Protein AF-A0A7V3ACK5-F1 (afdb_monomer)

Structure (mmCIF, N/CA/C/O backbone):
data_AF-A0A7V3ACK5-F1
#
_entry.id   AF-A0A7V3ACK5-F1
#
loop_
_atom_site.group_PDB
_atom_site.id
_atom_site.type_symbol
_atom_site.label_atom_id
_atom_site.label_alt_id
_atom_site.label_comp_id
_atom_site.label_asym_id
_atom_site.label_entity_id
_atom_site.label_seq_id
_atom_site.pdbx_PDB_ins_code
_atom_site.Cartn_x
_atom_site.Cartn_y
_atom_site.Cartn_z
_atom_site.occupancy
_atom_site.B_iso_or_equiv
_atom_site.auth_seq_id
_atom_site.auth_comp_id
_atom_site.auth_asym_id
_atom_site.auth_atom_id
_atom_site.pdbx_PDB_model_num
ATOM 1 N N . MET A 1 1 ? -17.776 -22.815 1.968 1.00 42.88 1 MET A N 1
ATOM 2 C CA . MET A 1 1 ? -17.543 -22.021 0.740 1.00 42.88 1 MET A CA 1
ATOM 3 C C . MET A 1 1 ? -18.067 -22.831 -0.432 1.00 42.88 1 MET A C 1
ATOM 5 O O . MET A 1 1 ? -17.720 -24.001 -0.521 1.00 42.88 1 MET A O 1
ATOM 9 N N . THR A 1 2 ? -18.974 -22.275 -1.234 1.00 38.66 2 THR A N 1
ATOM 10 C CA . THR A 1 2 ? -19.665 -22.982 -2.327 1.00 38.66 2 THR A CA 1
ATOM 11 C C . THR A 1 2 ? -18.822 -23.002 -3.607 1.00 38.66 2 THR A C 1
ATOM 13 O O . THR A 1 2 ? -17.943 -22.161 -3.797 1.00 38.66 2 THR A O 1
ATOM 16 N N . ALA A 1 3 ? -19.097 -23.958 -4.499 1.00 40.03 3 ALA A N 1
ATOM 17 C CA . ALA A 1 3 ? -18.400 -24.131 -5.779 1.00 40.03 3 ALA A CA 1
ATOM 18 C C . ALA A 1 3 ? -18.451 -22.885 -6.696 1.00 40.03 3 ALA A C 1
ATOM 20 O O . ALA A 1 3 ? -17.560 -22.687 -7.519 1.00 40.03 3 ALA A O 1
ATOM 21 N N . GLU A 1 4 ? -19.441 -22.006 -6.515 1.00 38.09 4 GLU A N 1
ATOM 22 C CA . GLU A 1 4 ? -19.594 -20.757 -7.275 1.00 38.09 4 GLU A CA 1
ATOM 23 C C . GLU A 1 4 ? -18.536 -19.695 -6.929 1.00 38.09 4 GLU A C 1
ATOM 25 O O . GLU A 1 4 ? -18.083 -18.974 -7.819 1.00 38.09 4 GLU A O 1
ATOM 30 N N . ALA A 1 5 ? -18.059 -19.644 -5.678 1.00 43.84 5 ALA A N 1
ATOM 31 C CA . ALA A 1 5 ? -16.980 -18.734 -5.280 1.00 43.84 5 ALA A CA 1
ATOM 32 C C . ALA A 1 5 ? -15.644 -19.087 -5.970 1.00 43.84 5 ALA A C 1
ATOM 34 O O . ALA A 1 5 ? -14.883 -18.200 -6.361 1.00 43.84 5 ALA A O 1
ATOM 35 N N . ASN A 1 6 ? -15.392 -20.381 -6.204 1.00 40.16 6 ASN A N 1
ATOM 36 C CA . ASN A 1 6 ? -14.197 -20.860 -6.907 1.00 40.16 6 ASN A CA 1
ATOM 37 C C . ASN A 1 6 ? -14.233 -20.551 -8.414 1.00 40.16 6 ASN A C 1
ATOM 39 O O . A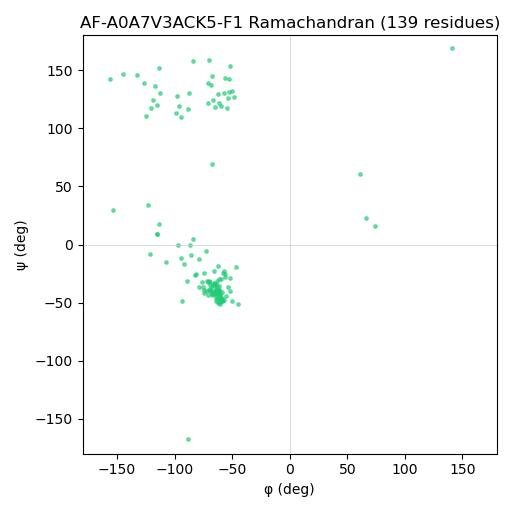SN A 1 6 ? -13.192 -20.290 -9.018 1.00 40.16 6 ASN A O 1
ATOM 43 N N . ALA A 1 7 ? -15.421 -20.530 -9.025 1.00 44.69 7 ALA A N 1
ATOM 44 C CA . ALA A 1 7 ? -15.579 -20.200 -10.440 1.00 44.69 7 ALA A CA 1
ATOM 45 C C . ALA A 1 7 ? -15.313 -18.710 -10.739 1.00 44.69 7 ALA A C 1
ATOM 47 O O . ALA A 1 7 ? -14.816 -18.379 -11.817 1.00 44.69 7 ALA A O 1
ATOM 48 N N . GLY A 1 8 ? -15.606 -17.812 -9.788 1.00 49.00 8 GLY A N 1
ATOM 49 C CA . GLY A 1 8 ? -15.273 -16.385 -9.889 1.00 49.00 8 GLY A CA 1
ATOM 50 C C . GLY A 1 8 ? -13.763 -16.122 -9.843 1.00 49.00 8 GLY A C 1
ATOM 51 O O . GLY A 1 8 ? -13.236 -15.385 -10.676 1.00 49.00 8 GLY A O 1
ATOM 52 N N . LEU A 1 9 ? -13.055 -16.804 -8.937 1.00 45.91 9 LEU A N 1
ATOM 53 C CA . LEU A 1 9 ? -11.592 -16.757 -8.810 1.00 45.91 9 LEU A CA 1
ATOM 54 C C . LEU A 1 9 ? -10.880 -17.213 -10.091 1.00 45.91 9 LEU A C 1
ATOM 56 O O . LEU A 1 9 ? -9.999 -16.513 -10.591 1.00 45.91 9 LEU A O 1
ATOM 60 N N . ALA A 1 10 ? -11.309 -18.336 -10.675 1.00 42.53 10 ALA A N 1
ATOM 61 C CA . ALA A 1 10 ? -10.712 -18.879 -11.897 1.00 42.53 10 ALA A CA 1
ATOM 62 C C . ALA A 1 10 ? -10.824 -17.930 -13.108 1.00 42.53 10 ALA A C 1
ATOM 64 O O . ALA A 1 10 ? -9.948 -17.928 -13.970 1.00 42.53 10 ALA A O 1
ATOM 65 N N . LYS A 1 11 ? -11.871 -17.093 -13.166 1.00 44.78 11 LYS A N 1
ATOM 66 C CA . LYS A 1 11 ? -12.061 -16.089 -14.229 1.00 44.78 11 LYS A CA 1
ATOM 67 C C . LYS A 1 11 ? -11.262 -14.803 -14.001 1.00 44.78 11 LYS A C 1
ATOM 69 O O . LYS A 1 11 ? -10.940 -14.125 -14.971 1.00 44.78 11 LYS A O 1
ATOM 74 N N . MET A 1 12 ? -10.935 -14.468 -12.751 1.00 51.69 12 MET A N 1
ATOM 75 C CA . MET A 1 12 ? -10.101 -13.304 -12.419 1.00 51.69 12 MET A CA 1
ATOM 76 C C . MET A 1 12 ? -8.602 -13.588 -12.545 1.00 51.69 12 MET A C 1
ATOM 78 O O . MET A 1 12 ? -7.844 -12.661 -12.813 1.00 51.69 12 MET A O 1
ATOM 82 N N . LEU A 1 13 ? -8.181 -14.848 -12.399 1.00 50.22 13 LEU A N 1
ATOM 83 C CA . LEU A 1 13 ? -6.778 -15.275 -12.461 1.00 50.22 13 LEU A CA 1
ATOM 84 C C . LEU A 1 13 ? -6.019 -14.753 -13.700 1.00 50.22 13 LEU A C 1
ATOM 86 O O . LEU A 1 13 ? -4.955 -14.176 -13.518 1.00 50.22 13 LEU A O 1
ATOM 90 N N . PRO A 1 14 ? -6.532 -14.857 -14.942 1.00 47.78 14 PRO A N 1
ATOM 91 C CA . PRO A 1 14 ? -5.814 -14.354 -16.118 1.00 47.78 14 PRO A CA 1
ATOM 92 C C . PRO A 1 14 ? -5.642 -12.828 -16.135 1.00 47.78 14 PRO A C 1
ATOM 94 O O . PRO A 1 14 ? -4.604 -12.341 -16.570 1.00 47.78 14 PRO A O 1
ATOM 97 N N . ALA A 1 15 ? -6.635 -12.079 -15.643 1.00 49.47 15 ALA A N 1
ATOM 98 C CA . ALA A 1 15 ? -6.578 -10.618 -15.569 1.00 49.47 15 ALA A CA 1
ATOM 99 C C . ALA A 1 15 ? -5.642 -10.145 -14.447 1.00 49.47 15 ALA A C 1
ATOM 101 O O . ALA A 1 15 ? -4.831 -9.259 -14.671 1.00 49.47 15 ALA A O 1
ATOM 102 N N . LEU A 1 16 ? -5.687 -10.798 -13.281 1.00 52.56 16 LEU A N 1
ATOM 103 C CA . LEU A 1 16 ? -4.745 -10.563 -12.183 1.00 52.56 16 LEU A CA 1
ATOM 104 C C . LEU A 1 16 ? -3.306 -10.864 -12.601 1.00 52.56 16 LEU A C 1
ATOM 106 O O . LEU A 1 16 ? -2.426 -10.071 -12.315 1.00 52.56 16 LEU A O 1
ATOM 110 N N . MET A 1 17 ? -3.070 -11.959 -13.325 1.00 54.47 17 MET A N 1
ATOM 111 C CA . MET A 1 17 ? -1.729 -12.321 -13.799 1.00 54.47 17 MET A CA 1
ATOM 112 C C . MET A 1 17 ? -1.219 -11.361 -14.884 1.00 54.47 17 MET A C 1
ATOM 114 O O . MET A 1 17 ? -0.017 -11.126 -14.974 1.00 54.47 17 MET A O 1
ATOM 118 N N . ALA A 1 18 ? -2.110 -10.805 -15.712 1.00 53.56 18 ALA A N 1
ATOM 119 C CA . ALA A 1 18 ? -1.757 -9.769 -16.680 1.00 53.56 18 ALA A CA 1
ATOM 120 C C . ALA A 1 18 ? -1.446 -8.434 -15.985 1.00 53.56 18 ALA A C 1
ATOM 122 O O . ALA A 1 18 ? -0.434 -7.819 -16.309 1.00 53.56 18 ALA A O 1
ATOM 123 N N . ASP A 1 19 ? -2.257 -8.037 -15.001 1.00 54.97 19 ASP A N 1
ATOM 124 C CA . ASP A 1 19 ? -2.039 -6.839 -14.185 1.00 54.97 19 ASP A CA 1
ATOM 125 C C . ASP A 1 19 ? -0.763 -6.966 -13.333 1.00 54.97 19 ASP A C 1
ATOM 127 O O . ASP A 1 19 ? -0.002 -6.012 -13.245 1.00 54.97 19 ASP A O 1
ATOM 131 N N . GLU A 1 20 ? -0.471 -8.140 -12.762 1.00 60.06 20 GLU A N 1
ATOM 132 C CA . GLU A 1 20 ? 0.770 -8.426 -12.023 1.00 60.06 20 GLU A CA 1
ATOM 133 C C . GLU A 1 20 ? 2.004 -8.363 -12.925 1.00 60.06 20 GLU A C 1
ATOM 135 O O . GLU A 1 20 ? 3.038 -7.834 -12.520 1.00 60.06 20 GLU A O 1
ATOM 140 N N . TRP A 1 21 ? 1.910 -8.874 -14.156 1.00 56.09 21 TRP A N 1
ATOM 141 C CA . TRP A 1 21 ? 3.031 -8.837 -15.091 1.00 56.09 21 TRP A CA 1
ATOM 142 C C . TRP A 1 21 ? 3.258 -7.442 -15.669 1.00 56.09 21 TRP A C 1
ATOM 144 O O . TRP A 1 21 ? 4.401 -7.001 -15.761 1.00 56.09 21 TRP A O 1
ATOM 154 N N . LEU A 1 22 ? 2.186 -6.702 -15.973 1.00 54.12 22 LEU A N 1
ATOM 155 C CA . LEU A 1 22 ? 2.284 -5.277 -16.288 1.00 54.12 22 LEU A CA 1
ATOM 156 C C . LEU A 1 22 ? 2.837 -4.480 -15.106 1.00 54.12 22 LEU A C 1
ATOM 158 O O . LEU A 1 22 ? 3.669 -3.607 -15.324 1.00 54.12 22 LEU A O 1
ATOM 162 N N . HIS A 1 23 ? 2.439 -4.795 -13.872 1.00 60.19 23 HIS A N 1
ATOM 163 C CA . HIS A 1 23 ? 2.984 -4.168 -12.668 1.00 60.19 23 HIS A CA 1
ATOM 164 C C . HIS A 1 23 ? 4.471 -4.428 -12.503 1.00 60.19 23 HIS A C 1
ATOM 166 O O . HIS A 1 23 ? 5.197 -3.492 -12.189 1.00 60.19 23 HIS A O 1
ATOM 172 N N . TYR A 1 24 ? 4.936 -5.649 -12.760 1.00 60.94 24 TYR A N 1
ATOM 173 C CA . TYR A 1 24 ? 6.358 -5.988 -12.703 1.00 60.94 24 TYR A CA 1
ATOM 174 C C . TYR A 1 24 ? 7.178 -5.278 -13.781 1.00 60.94 24 TYR A C 1
ATOM 176 O O . TYR A 1 24 ? 8.246 -4.746 -13.496 1.00 60.94 24 TYR A O 1
ATOM 184 N N . VAL A 1 25 ? 6.669 -5.219 -15.013 1.00 55.22 25 VAL A N 1
ATOM 185 C CA . VAL A 1 25 ? 7.353 -4.543 -16.128 1.00 55.22 25 VAL A CA 1
ATOM 186 C C . VAL A 1 25 ? 7.266 -3.011 -16.002 1.00 55.22 25 VAL A C 1
ATOM 188 O O . VAL A 1 25 ? 8.124 -2.299 -16.519 1.00 55.22 25 VAL A O 1
ATOM 191 N N . SER A 1 26 ? 6.250 -2.494 -15.303 1.00 51.16 26 SER A N 1
ATOM 192 C CA . SER A 1 26 ? 6.038 -1.061 -15.060 1.00 51.16 26 SER A CA 1
ATOM 193 C C . SER A 1 26 ? 6.672 -0.549 -13.762 1.00 51.16 26 SER A C 1
ATOM 195 O O . SER A 1 26 ? 6.799 0.669 -13.606 1.00 51.16 26 SER A O 1
ATOM 197 N N . ALA A 1 27 ? 7.039 -1.423 -12.820 1.00 54.91 27 ALA A N 1
ATOM 198 C CA . ALA A 1 27 ? 7.779 -1.038 -11.626 1.00 54.91 27 ALA A CA 1
ATOM 199 C C . ALA A 1 27 ? 9.163 -0.545 -12.070 1.00 54.91 27 ALA A C 1
ATOM 201 O O . ALA A 1 27 ? 9.909 -1.268 -12.728 1.00 54.91 27 ALA A O 1
ATOM 202 N N . GLY A 1 28 ? 9.471 0.723 -11.785 1.00 50.09 28 GLY A N 1
ATOM 203 C CA . GLY A 1 28 ? 10.617 1.425 -12.361 1.00 50.09 28 GLY A CA 1
ATOM 204 C C . GLY A 1 28 ? 11.946 0.671 -12.226 1.00 50.09 28 GLY A C 1
ATOM 205 O O . GLY A 1 28 ? 12.161 -0.093 -11.294 1.00 50.09 28 GLY A O 1
ATOM 206 N N . ASN A 1 29 ? 12.884 0.930 -13.141 1.00 50.50 29 ASN A N 1
ATOM 207 C CA . ASN A 1 29 ? 14.151 0.196 -13.312 1.00 50.50 29 ASN A CA 1
ATOM 208 C C . ASN A 1 29 ? 14.980 -0.106 -12.039 1.00 50.50 29 ASN A C 1
ATOM 210 O O . ASN A 1 29 ? 15.850 -0.968 -12.086 1.00 50.50 29 ASN A O 1
ATOM 214 N N . GLN A 1 30 ? 14.777 0.596 -10.919 1.00 49.16 30 GLN A N 1
ATOM 215 C CA . GLN A 1 30 ? 15.509 0.376 -9.663 1.00 49.16 30 GLN A CA 1
ATOM 216 C C . GLN A 1 30 ? 15.042 -0.881 -8.904 1.00 49.16 30 GLN A C 1
ATOM 218 O O . GLN A 1 30 ? 15.882 -1.566 -8.320 1.00 49.16 30 GLN A O 1
ATOM 223 N N . SER A 1 31 ? 13.742 -1.206 -8.920 1.00 59.19 31 SER A N 1
ATOM 224 C CA . SER A 1 31 ? 13.212 -2.412 -8.262 1.00 59.19 31 SER A CA 1
ATOM 225 C C . SER A 1 31 ? 13.671 -3.682 -8.972 1.00 59.19 31 SER A C 1
ATOM 227 O O . SER A 1 31 ? 14.103 -4.614 -8.300 1.00 59.19 31 SER A O 1
ATOM 229 N N . MET A 1 32 ? 13.715 -3.676 -10.311 1.00 65.00 32 MET A N 1
ATOM 230 C CA . MET A 1 32 ? 14.161 -4.840 -11.085 1.00 65.00 32 MET A CA 1
ATOM 231 C C . MET A 1 32 ? 15.579 -5.286 -10.710 1.00 65.00 32 MET A C 1
ATOM 233 O O . MET A 1 32 ? 15.777 -6.453 -10.403 1.00 65.00 32 MET A O 1
ATOM 237 N N . PHE A 1 33 ? 16.563 -4.383 -10.628 1.00 67.12 33 PHE A N 1
ATOM 238 C CA . PHE A 1 33 ? 17.939 -4.795 -10.304 1.00 67.12 33 PHE A CA 1
ATOM 239 C C . PHE A 1 33 ? 18.079 -5.453 -8.925 1.00 67.12 33 PHE A C 1
ATOM 241 O O . PHE A 1 33 ? 18.862 -6.392 -8.758 1.00 67.12 33 PHE A O 1
ATOM 248 N N . LEU A 1 34 ? 17.366 -4.949 -7.915 1.00 70.69 34 LEU A N 1
ATOM 249 C CA . LEU A 1 34 ? 17.421 -5.528 -6.574 1.00 70.69 34 LEU A CA 1
ATOM 250 C C . LEU A 1 34 ? 16.681 -6.869 -6.525 1.00 70.69 34 LEU A C 1
ATOM 252 O O . LEU A 1 34 ? 17.162 -7.816 -5.900 1.00 70.69 34 LEU A O 1
ATOM 256 N N . GLU A 1 35 ? 15.539 -6.962 -7.197 1.00 74.62 35 GLU A N 1
ATOM 257 C CA . GLU A 1 35 ? 14.737 -8.180 -7.263 1.00 74.62 35 GLU A CA 1
ATOM 258 C C . GLU A 1 35 ? 15.433 -9.287 -8.048 1.00 74.62 35 GLU A C 1
ATOM 260 O O . GLU A 1 35 ? 15.469 -10.409 -7.565 1.00 74.62 35 GLU A O 1
ATOM 265 N N . GLU A 1 36 ? 16.077 -8.989 -9.178 1.00 83.88 36 GLU A N 1
ATOM 266 C CA . GLU A 1 36 ? 16.862 -9.966 -9.947 1.00 83.88 36 GLU A CA 1
ATOM 267 C C . GLU A 1 36 ? 17.993 -10.575 -9.118 1.00 83.88 36 GLU A C 1
ATOM 269 O O . GLU A 1 36 ? 18.223 -11.786 -9.143 1.00 83.88 36 GLU A O 1
ATOM 274 N N . ARG A 1 37 ? 18.669 -9.743 -8.315 1.00 83.44 37 ARG A N 1
ATOM 275 C CA . ARG A 1 37 ? 19.689 -10.211 -7.369 1.00 83.44 37 ARG A CA 1
ATOM 276 C C . ARG A 1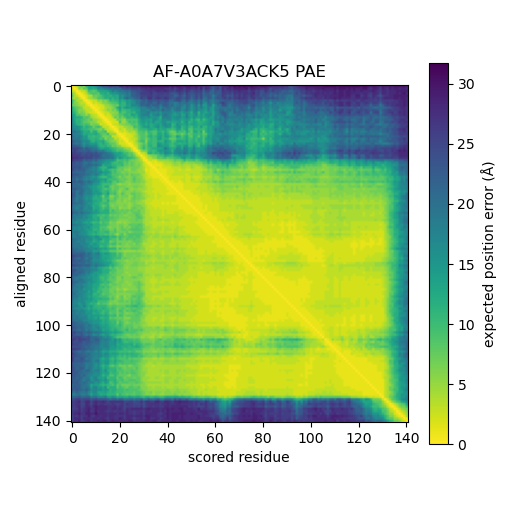 37 ? 19.101 -11.049 -6.239 1.00 83.44 37 ARG A C 1
ATOM 278 O O . ARG A 1 37 ? 19.758 -11.973 -5.774 1.00 83.44 37 ARG A O 1
ATOM 285 N N . THR A 1 38 ? 17.904 -10.708 -5.773 1.00 84.00 38 THR A N 1
ATOM 286 C CA . THR A 1 38 ? 17.245 -11.385 -4.645 1.00 84.00 38 THR A CA 1
ATOM 287 C C . THR A 1 38 ? 16.608 -12.709 -5.073 1.00 84.00 38 THR A C 1
ATOM 289 O O . THR A 1 38 ? 16.629 -13.681 -4.321 1.00 84.00 38 THR A O 1
ATOM 292 N N . LEU A 1 39 ? 16.055 -12.759 -6.285 1.00 86.12 39 LEU A N 1
ATOM 293 C CA . LEU A 1 39 ? 15.320 -13.898 -6.834 1.00 86.12 39 LEU A CA 1
ATOM 294 C C . LEU A 1 39 ? 16.176 -14.805 -7.730 1.00 86.12 39 LEU A C 1
ATOM 296 O O . LEU A 1 39 ? 15.685 -15.861 -8.143 1.00 86.12 39 LEU A O 1
ATOM 300 N N . ASP A 1 40 ? 17.454 -14.455 -7.915 1.00 90.19 40 ASP A N 1
ATOM 301 C CA . ASP A 1 40 ? 18.478 -15.218 -8.639 1.00 90.19 40 ASP A CA 1
ATOM 302 C C . ASP A 1 40 ? 18.119 -15.447 -10.117 1.00 90.19 40 ASP A C 1
ATOM 304 O O . ASP A 1 40 ? 17.935 -16.578 -10.586 1.00 90.19 40 ASP A O 1
ATOM 308 N N . GLY A 1 41 ? 17.966 -14.337 -10.840 1.00 87.62 41 GLY A N 1
ATOM 309 C CA . GLY A 1 41 ? 17.730 -14.307 -12.283 1.00 87.62 41 GLY A CA 1
ATOM 310 C C . GLY A 1 41 ? 16.725 -13.241 -12.699 1.00 87.62 41 GLY A C 1
ATOM 311 O O . GLY A 1 41 ? 16.037 -12.649 -11.867 1.00 87.62 41 GLY A O 1
ATOM 312 N N . SER A 1 42 ? 16.633 -13.007 -14.004 1.00 86.19 42 SER A N 1
ATOM 313 C CA . SER A 1 42 ? 15.687 -12.047 -14.567 1.00 86.19 42 SER A CA 1
ATOM 314 C C . SER A 1 42 ? 14.232 -12.529 -14.450 1.00 86.19 42 SER A C 1
ATOM 316 O O . SER A 1 42 ? 13.981 -13.741 -14.387 1.00 86.19 42 SER A O 1
ATOM 318 N N . PRO A 1 43 ? 13.237 -11.622 -14.507 1.00 78.69 43 PRO A N 1
ATOM 319 C CA . PRO A 1 43 ? 11.825 -12.005 -14.564 1.00 78.69 43 PRO A CA 1
ATOM 320 C C . PRO A 1 43 ? 11.505 -12.941 -15.746 1.00 78.69 43 PRO A C 1
ATOM 322 O O . PRO A 1 43 ? 10.570 -13.737 -15.683 1.00 78.69 43 PRO A O 1
ATOM 325 N N . TRP A 1 44 ? 12.302 -12.888 -16.816 1.00 84.38 44 TRP A N 1
ATOM 326 C CA . TRP A 1 44 ? 12.162 -13.736 -18.004 1.00 84.38 44 TRP A CA 1
ATOM 327 C C . TRP A 1 44 ? 12.658 -15.168 -17.776 1.00 84.38 44 TRP A C 1
ATOM 329 O O . TRP A 1 44 ? 12.114 -16.107 -18.349 1.00 84.38 44 TRP A O 1
ATOM 339 N N . GLU A 1 45 ? 13.671 -15.341 -16.927 1.00 88.81 45 GLU A N 1
ATOM 340 C CA . GLU A 1 45 ? 14.256 -16.645 -16.589 1.00 88.81 45 GLU A CA 1
ATOM 341 C C . GLU A 1 45 ? 13.557 -17.301 -15.394 1.00 88.81 45 GLU A C 1
ATOM 343 O O . GLU A 1 45 ? 13.493 -18.527 -15.292 1.00 88.81 45 GLU A O 1
ATOM 348 N N . ARG A 1 46 ? 13.054 -16.484 -14.463 1.00 87.00 46 ARG A N 1
ATOM 349 C CA . ARG A 1 46 ? 12.514 -16.913 -13.167 1.00 87.00 46 ARG A CA 1
ATOM 350 C C . ARG A 1 46 ? 11.068 -16.463 -12.957 1.00 87.00 46 ARG A C 1
ATOM 352 O O . ARG A 1 46 ? 10.675 -16.188 -11.826 1.00 87.00 46 ARG A O 1
ATOM 359 N N . ARG A 1 47 ? 10.264 -16.404 -14.020 1.00 82.94 47 ARG A N 1
ATOM 360 C CA . ARG A 1 47 ? 8.890 -15.869 -13.997 1.00 82.94 47 ARG A CA 1
ATOM 361 C C . ARG A 1 47 ? 8.055 -16.359 -12.813 1.00 82.94 47 ARG A C 1
ATOM 363 O O . ARG A 1 47 ? 7.486 -15.547 -12.089 1.00 82.94 47 ARG A O 1
ATOM 370 N N . GLU A 1 48 ? 8.003 -17.667 -12.579 1.00 85.56 48 GLU A N 1
ATOM 371 C CA . GLU A 1 48 ? 7.219 -18.243 -11.482 1.00 85.56 48 GLU A CA 1
ATOM 372 C C . GLU A 1 48 ? 7.690 -17.765 -10.101 1.00 85.56 48 GLU A C 1
ATOM 374 O O . GLU A 1 48 ? 6.846 -17.512 -9.247 1.00 85.56 48 GLU A O 1
ATOM 379 N N . ARG A 1 49 ? 8.998 -17.552 -9.887 1.00 86.25 49 ARG A N 1
ATOM 380 C CA . ARG A 1 49 ? 9.515 -17.010 -8.616 1.00 86.25 49 ARG A CA 1
ATOM 381 C C . ARG A 1 49 ? 9.055 -15.579 -8.376 1.00 86.25 49 ARG A C 1
ATOM 383 O O . ARG A 1 49 ? 8.671 -15.249 -7.259 1.00 86.25 49 ARG A O 1
ATOM 390 N N . PHE A 1 50 ? 9.080 -14.743 -9.412 1.00 84.12 50 PHE A N 1
ATOM 391 C CA . PHE A 1 50 ? 8.591 -13.365 -9.324 1.00 84.12 50 PHE A CA 1
ATOM 392 C C . PHE A 1 50 ? 7.088 -13.341 -9.012 1.00 84.12 50 PHE A C 1
ATOM 394 O O . PHE A 1 50 ? 6.655 -12.646 -8.096 1.00 84.12 50 PHE A O 1
ATOM 401 N N . LEU A 1 51 ? 6.297 -14.182 -9.687 1.00 82.88 51 LEU A N 1
ATOM 402 C CA . LEU A 1 51 ? 4.863 -14.315 -9.408 1.00 82.88 51 LEU A CA 1
ATOM 403 C C . LEU A 1 51 ? 4.585 -14.853 -7.996 1.00 82.88 51 LEU A C 1
ATOM 405 O O . LEU A 1 51 ? 3.658 -14.404 -7.331 1.00 82.88 51 LEU A O 1
ATOM 409 N N . GLU A 1 52 ? 5.368 -15.814 -7.510 1.00 85.88 52 GLU A N 1
ATOM 410 C CA . GLU A 1 52 ? 5.236 -16.347 -6.149 1.00 85.88 52 GLU A CA 1
ATOM 411 C C . GLU A 1 52 ? 5.565 -15.320 -5.064 1.00 85.88 52 GLU A C 1
ATOM 413 O O . GLU A 1 52 ? 4.925 -15.341 -4.008 1.00 85.88 52 GLU A O 1
ATOM 418 N N . ASN A 1 53 ? 6.508 -14.419 -5.345 1.00 84.62 53 ASN A N 1
ATOM 419 C CA . ASN A 1 53 ? 6.922 -13.337 -4.458 1.00 84.62 53 ASN A CA 1
ATOM 420 C C . ASN A 1 53 ? 5.952 -12.136 -4.463 1.00 84.62 53 ASN A C 1
ATOM 422 O O . ASN A 1 53 ? 6.027 -11.281 -3.581 1.00 84.62 53 ASN A O 1
ATOM 426 N N . 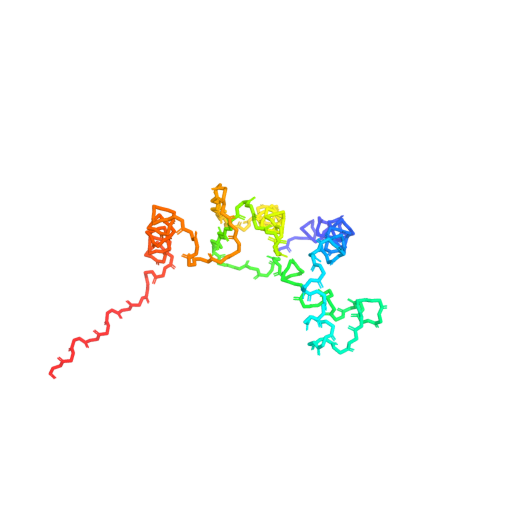SER A 1 54 ? 5.017 -12.073 -5.417 1.00 84.75 54 SER A N 1
ATOM 427 C CA . SER A 1 54 ? 3.978 -11.041 -5.465 1.00 84.75 54 SER A CA 1
ATOM 428 C C . SER A 1 54 ? 2.998 -11.178 -4.298 1.00 84.75 54 SER A C 1
ATOM 430 O O . SER A 1 54 ? 2.342 -12.209 -4.130 1.00 84.75 54 SER A O 1
ATOM 432 N N . ALA A 1 55 ? 2.823 -10.108 -3.517 1.00 87.06 55 ALA A N 1
ATOM 433 C CA . ALA A 1 55 ? 1.817 -10.073 -2.456 1.00 87.06 55 ALA A CA 1
ATOM 434 C C . ALA A 1 55 ? 0.384 -10.187 -3.011 1.00 87.06 55 ALA A C 1
ATOM 436 O O . ALA A 1 55 ? -0.449 -10.856 -2.396 1.00 87.06 55 ALA A O 1
ATOM 437 N N . LEU A 1 56 ? 0.112 -9.586 -4.180 1.00 85.81 56 LEU A N 1
ATOM 438 C CA . LEU A 1 56 ? -1.202 -9.601 -4.843 1.00 85.81 56 LEU A CA 1
ATOM 439 C C . LEU A 1 56 ? -1.726 -11.034 -5.033 1.00 85.81 56 LEU A C 1
ATOM 441 O O . LEU A 1 56 ? 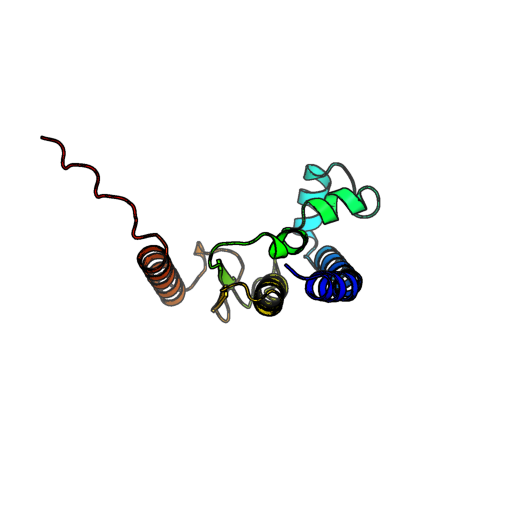-2.915 -11.286 -4.816 1.00 85.81 56 LEU A O 1
ATOM 445 N N . ARG A 1 57 ? -0.832 -11.989 -5.322 1.00 86.19 57 ARG A N 1
ATOM 446 C CA . ARG A 1 57 ? -1.147 -13.412 -5.508 1.00 86.19 57 ARG A CA 1
ATOM 447 C C . ARG A 1 57 ? -1.727 -14.097 -4.271 1.00 86.19 57 ARG A C 1
ATOM 449 O O . ARG A 1 57 ? -2.334 -15.159 -4.395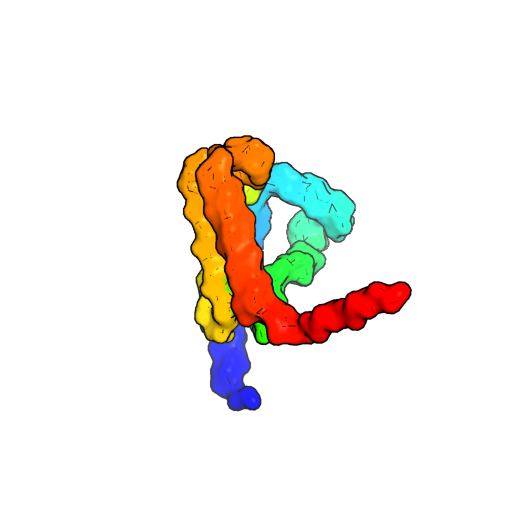 1.00 86.19 57 ARG A O 1
ATOM 456 N N . HIS A 1 58 ? -1.552 -13.507 -3.090 1.00 91.06 58 HIS A N 1
ATOM 457 C CA . HIS A 1 58 ? -1.988 -14.077 -1.812 1.00 91.06 58 HIS A CA 1
ATOM 458 C C . HIS A 1 58 ? -3.082 -13.245 -1.127 1.00 91.06 58 HIS A C 1
ATOM 460 O O . HIS A 1 58 ? -3.422 -13.505 0.030 1.00 91.06 58 HIS A O 1
ATOM 466 N N . PHE A 1 59 ? -3.654 -12.242 -1.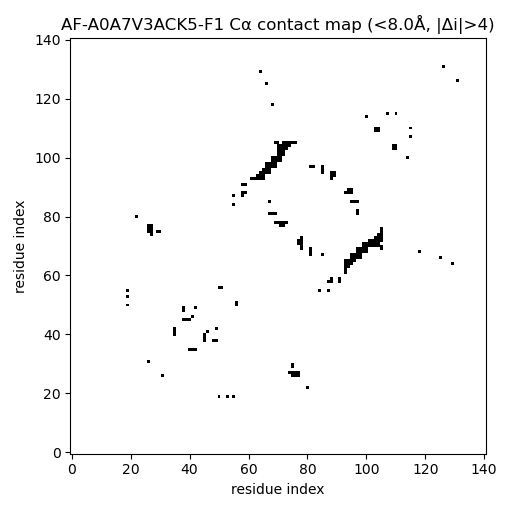803 1.00 93.12 59 PHE A N 1
ATOM 467 C CA . PHE A 1 59 ? -4.676 -11.364 -1.214 1.00 93.12 59 PHE A CA 1
ATOM 468 C C . PHE A 1 59 ? -5.993 -12.080 -0.885 1.00 93.12 59 PHE A C 1
ATOM 470 O O . PHE A 1 59 ? -6.721 -11.667 0.021 1.00 93.12 59 PHE A O 1
ATOM 477 N N . ASP A 1 60 ? -6.284 -13.202 -1.542 1.00 94.25 60 ASP A N 1
ATOM 478 C CA . ASP A 1 60 ? -7.395 -14.096 -1.199 1.00 94.25 60 ASP A CA 1
ATOM 479 C C . ASP A 1 60 ? -7.275 -14.642 0.237 1.00 94.25 60 ASP A C 1
ATOM 481 O O . ASP A 1 60 ? -8.287 -14.847 0.922 1.00 94.25 60 ASP A O 1
ATOM 485 N N . ARG A 1 61 ? -6.040 -14.781 0.734 1.00 96.00 61 ARG A N 1
ATOM 486 C CA . ARG A 1 61 ? -5.709 -15.299 2.070 1.00 96.00 61 ARG A CA 1
ATOM 487 C C . ARG A 1 61 ? -5.722 -14.240 3.166 1.00 96.00 61 ARG A C 1
ATOM 489 O O . ARG A 1 61 ? -5.636 -14.610 4.336 1.00 96.00 61 ARG A O 1
ATOM 496 N N . VAL A 1 62 ? -5.846 -12.955 2.831 1.00 95.62 62 VAL A N 1
ATOM 497 C CA . VAL A 1 62 ? -5.921 -11.868 3.821 1.00 95.62 62 VAL A CA 1
ATOM 498 C C . VAL A 1 62 ? -7.164 -12.055 4.696 1.00 95.62 62 VAL A C 1
ATOM 500 O O . VAL A 1 62 ? -8.267 -12.280 4.192 1.00 95.62 62 VAL A O 1
ATOM 503 N N . LYS A 1 63 ? -6.984 -11.998 6.019 1.00 95.50 63 LYS A N 1
ATOM 504 C CA . LYS A 1 63 ? -8.055 -12.180 7.023 1.00 95.50 63 LYS A CA 1
ATOM 505 C C . LYS A 1 63 ? -8.229 -10.982 7.955 1.00 95.50 63 LYS A C 1
ATOM 507 O O . LYS A 1 63 ? -9.171 -10.963 8.737 1.00 95.50 63 LYS A O 1
ATOM 512 N N . THR A 1 64 ? -7.330 -10.010 7.881 1.00 94.56 64 THR A N 1
ATOM 513 C CA . THR A 1 64 ? -7.319 -8.812 8.720 1.00 94.56 64 THR A CA 1
ATOM 514 C C . THR A 1 64 ? -7.596 -7.580 7.864 1.00 94.56 64 THR A C 1
ATOM 516 O O . THR A 1 64 ? -7.252 -7.588 6.679 1.00 94.56 64 THR A O 1
ATOM 519 N N . PRO A 1 65 ? -8.180 -6.515 8.433 1.00 96.25 65 PRO A N 1
ATOM 520 C CA . PRO A 1 65 ? -8.247 -5.223 7.762 1.00 96.25 65 PRO A CA 1
ATOM 521 C C . PRO A 1 65 ? -6.854 -4.715 7.369 1.00 96.25 65 PRO A C 1
ATOM 523 O O . PRO A 1 65 ? -5.885 -4.918 8.104 1.00 96.25 65 PRO A O 1
ATOM 526 N N . VAL A 1 66 ? -6.751 -4.060 6.210 1.00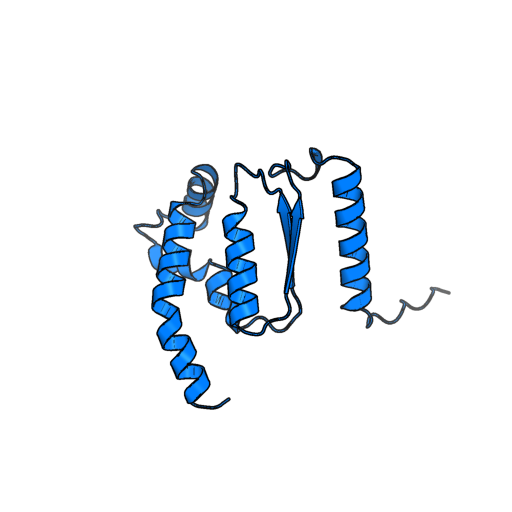 97.00 66 VAL A N 1
ATOM 527 C CA . VAL A 1 66 ? -5.480 -3.563 5.658 1.00 97.00 66 VAL A CA 1
ATOM 528 C C . VAL A 1 66 ? -5.510 -2.044 5.508 1.00 97.00 66 VAL A C 1
ATOM 530 O O . VAL A 1 66 ? -6.356 -1.502 4.801 1.00 97.00 66 VAL A O 1
ATOM 533 N N . LEU A 1 67 ? -4.540 -1.360 6.109 1.00 97.69 67 LEU A N 1
ATOM 534 C CA . LEU A 1 67 ? -4.257 0.044 5.827 1.00 97.69 67 LEU A CA 1
ATOM 535 C C . LEU A 1 67 ? -3.093 0.142 4.840 1.00 97.69 67 LEU A C 1
ATOM 537 O O . LEU A 1 67 ? -2.030 -0.430 5.068 1.00 97.69 67 LEU A O 1
ATOM 541 N N . ILE A 1 68 ? -3.293 0.884 3.756 1.00 97.06 68 ILE A N 1
ATOM 542 C CA . ILE A 1 68 ? -2.283 1.190 2.742 1.00 97.06 68 ILE A CA 1
ATOM 543 C C . ILE A 1 68 ? -2.074 2.704 2.744 1.00 97.06 68 ILE A C 1
ATOM 545 O O . ILE A 1 68 ? -3.047 3.455 2.751 1.00 97.06 68 ILE A O 1
ATOM 549 N N . PHE A 1 69 ? -0.829 3.171 2.689 1.00 96.44 69 PHE A N 1
ATOM 550 C CA . PHE A 1 69 ? -0.509 4.585 2.487 1.00 96.44 69 PHE A CA 1
ATOM 551 C C . PHE A 1 69 ? 0.567 4.751 1.411 1.00 96.44 69 PHE A C 1
ATOM 553 O O . PHE A 1 69 ? 1.439 3.896 1.280 1.00 96.44 69 PHE A O 1
ATOM 560 N N . HIS A 1 70 ? 0.493 5.827 0.624 1.00 95.38 70 HIS A N 1
ATOM 561 C CA . HIS A 1 70 ? 1.436 6.076 -0.472 1.00 95.38 70 HIS A CA 1
ATOM 562 C C . HIS A 1 70 ? 1.526 7.573 -0.821 1.00 95.38 70 HIS A C 1
ATOM 564 O O . HIS A 1 70 ? 0.515 8.283 -0.835 1.00 95.38 70 HIS A O 1
ATOM 570 N N . GLY A 1 71 ? 2.727 8.052 -1.151 1.00 95.06 71 GLY A N 1
ATOM 571 C CA . GLY A 1 71 ? 2.934 9.335 -1.825 1.00 95.06 71 GLY A CA 1
ATOM 572 C C . GLY A 1 71 ? 2.468 9.305 -3.288 1.00 95.06 71 GLY A C 1
ATOM 573 O O . GLY A 1 71 ? 2.935 8.519 -4.100 1.00 95.06 71 GLY A O 1
ATOM 574 N N . ALA A 1 72 ? 1.536 10.172 -3.673 1.00 93.94 72 ALA A N 1
ATOM 575 C CA . ALA A 1 72 ? 0.944 10.155 -5.014 1.00 93.94 72 ALA A CA 1
ATOM 576 C C . ALA A 1 72 ? 1.881 10.662 -6.130 1.00 93.94 72 ALA A C 1
ATOM 578 O O . ALA A 1 72 ? 1.496 10.636 -7.296 1.00 93.94 72 ALA A O 1
ATOM 579 N N . ALA A 1 73 ? 3.065 11.172 -5.785 1.00 93.38 73 ALA A N 1
ATOM 580 C CA . ALA A 1 73 ? 4.096 11.609 -6.722 1.00 93.38 73 ALA A CA 1
ATOM 581 C C . ALA A 1 73 ? 5.354 10.722 -6.653 1.00 93.38 73 ALA A C 1
ATOM 583 O O . ALA A 1 73 ? 6.406 11.148 -7.127 1.00 93.38 73 ALA A O 1
ATOM 584 N N . ASP A 1 74 ? 5.249 9.520 -6.071 1.00 90.50 74 ASP A N 1
ATOM 585 C CA . ASP A 1 74 ? 6.352 8.568 -5.951 1.00 90.50 74 ASP A CA 1
ATOM 586 C C . ASP A 1 74 ? 6.900 8.156 -7.325 1.00 90.50 74 ASP A C 1
ATOM 588 O O . ASP A 1 74 ? 6.187 7.626 -8.184 1.00 90.50 74 ASP A O 1
ATOM 592 N N . ARG A 1 75 ? 8.184 8.455 -7.547 1.00 86.44 75 ARG A N 1
ATOM 593 C CA . ARG A 1 75 ? 8.891 8.200 -8.811 1.00 86.44 75 ARG A CA 1
ATOM 594 C C . ARG A 1 75 ? 9.641 6.870 -8.818 1.00 86.44 75 ARG A C 1
ATOM 596 O O . ARG A 1 75 ? 10.147 6.477 -9.868 1.00 86.44 75 ARG A O 1
ATOM 603 N N . ARG A 1 76 ? 9.779 6.218 -7.661 1.00 82.56 76 ARG A N 1
ATOM 604 C CA . ARG A 1 76 ? 10.467 4.930 -7.498 1.00 82.56 76 ARG A CA 1
ATOM 605 C C . ARG A 1 76 ? 9.476 3.780 -7.590 1.00 82.56 76 ARG A C 1
ATOM 607 O O . ARG A 1 76 ? 9.710 2.844 -8.347 1.00 82.56 76 ARG A O 1
ATOM 614 N N . VAL A 1 77 ? 8.371 3.882 -6.856 1.00 85.56 77 VAL A N 1
ATOM 615 C CA . VAL A 1 77 ? 7.274 2.914 -6.846 1.00 85.56 77 VAL A CA 1
ATOM 616 C C . VAL A 1 77 ? 6.004 3.681 -7.163 1.00 85.56 77 VAL A C 1
ATOM 618 O O . VAL A 1 77 ? 5.565 4.498 -6.373 1.00 85.56 77 VAL A O 1
ATOM 621 N N . THR A 1 78 ? 5.412 3.473 -8.334 1.00 87.69 78 THR A N 1
ATOM 622 C CA . THR A 1 78 ? 4.253 4.278 -8.730 1.00 87.69 78 THR A CA 1
ATOM 623 C C . THR A 1 78 ? 3.041 3.983 -7.843 1.00 87.69 78 THR A C 1
ATOM 625 O O . THR A 1 78 ? 2.784 2.841 -7.447 1.00 87.69 78 THR A O 1
ATOM 628 N N . VAL A 1 79 ? 2.241 5.018 -7.571 1.00 89.81 79 VAL A N 1
ATOM 629 C CA . VAL A 1 79 ? 1.036 4.917 -6.727 1.00 89.81 79 VAL A CA 1
ATOM 630 C C . VAL A 1 79 ? 0.017 3.890 -7.246 1.00 89.81 79 VAL A C 1
ATOM 632 O O . VAL A 1 79 ? -0.739 3.318 -6.457 1.00 89.81 79 VAL A O 1
ATOM 635 N N . ASP A 1 80 ? 0.037 3.590 -8.549 1.00 87.88 80 ASP A N 1
ATOM 636 C CA . ASP A 1 80 ? -0.817 2.590 -9.200 1.00 87.88 80 ASP A CA 1
ATOM 637 C C . ASP A 1 80 ? -0.689 1.188 -8.584 1.00 87.88 80 ASP A C 1
ATOM 639 O O . ASP A 1 80 ? -1.662 0.427 -8.580 1.00 87.88 80 ASP A O 1
ATOM 643 N N . GLN A 1 81 ? 0.471 0.856 -8.005 1.00 86.38 81 GLN A N 1
ATOM 644 C CA . GLN A 1 81 ? 0.681 -0.389 -7.258 1.00 86.38 81 GLN A CA 1
ATOM 645 C C . GLN A 1 81 ? -0.247 -0.459 -6.038 1.00 86.38 81 GLN A C 1
ATOM 647 O O . GLN A 1 81 ? -0.988 -1.426 -5.851 1.00 86.38 81 GLN A O 1
ATOM 652 N N . SER A 1 82 ? -0.283 0.608 -5.232 1.00 92.81 82 SER A N 1
ATOM 653 C CA . SER A 1 82 ? -1.170 0.695 -4.067 1.00 92.81 82 SER A CA 1
ATOM 654 C C . SER A 1 82 ? -2.639 0.820 -4.455 1.00 92.81 82 SER A C 1
ATOM 656 O O . SER A 1 82 ? -3.492 0.249 -3.775 1.00 92.81 82 SER A O 1
ATOM 658 N N . GLU A 1 83 ? -2.961 1.512 -5.552 1.00 93.19 83 GLU A N 1
ATOM 659 C CA . GLU A 1 83 ? -4.336 1.548 -6.060 1.00 93.19 83 GLU A CA 1
ATOM 660 C C . GLU A 1 83 ? -4.823 0.167 -6.500 1.00 93.19 83 GLU A C 1
ATOM 662 O O . GLU A 1 83 ? -5.957 -0.218 -6.210 1.00 93.19 83 GLU A O 1
ATOM 667 N N . SER A 1 84 ? -3.966 -0.594 -7.176 1.00 88.81 84 SER A N 1
ATOM 668 C CA . SER A 1 84 ? -4.281 -1.950 -7.621 1.00 88.81 84 SER A CA 1
ATOM 669 C C . SER A 1 84 ? -4.423 -2.902 -6.445 1.00 88.81 84 SER A C 1
ATOM 671 O O . SER A 1 84 ? -5.387 -3.667 -6.402 1.00 88.81 84 SER A O 1
ATOM 673 N N . ALA A 1 85 ? -3.546 -2.790 -5.445 1.00 90.75 85 ALA A N 1
ATOM 674 C CA . ALA A 1 85 ? -3.662 -3.543 -4.206 1.00 90.75 85 ALA A CA 1
ATOM 675 C C . ALA A 1 85 ? -4.991 -3.262 -3.484 1.00 90.75 85 ALA A C 1
ATOM 677 O O . ALA A 1 85 ? -5.727 -4.189 -3.141 1.00 90.75 85 ALA A O 1
ATOM 678 N N . TYR A 1 86 ? -5.349 -1.985 -3.329 1.00 96.12 86 TYR A N 1
ATOM 679 C CA . TYR A 1 86 ? -6.625 -1.577 -2.741 1.00 96.12 86 TYR A CA 1
ATOM 680 C C . TYR A 1 86 ? -7.827 -2.136 -3.518 1.00 96.12 86 TYR A C 1
ATOM 682 O O . TYR A 1 86 ? -8.732 -2.728 -2.928 1.00 96.12 86 TYR A O 1
ATOM 690 N N . ARG A 1 87 ? -7.827 -2.012 -4.854 1.00 94.25 87 ARG A N 1
ATOM 691 C CA . ARG A 1 87 ? -8.903 -2.536 -5.715 1.00 94.25 87 ARG A CA 1
ATOM 692 C C . ARG A 1 87 ? -9.008 -4.060 -5.642 1.00 94.25 87 ARG A C 1
ATOM 694 O O . ARG A 1 87 ? -10.122 -4.581 -5.639 1.00 94.25 87 ARG A O 1
ATOM 701 N N . ALA A 1 88 ? -7.886 -4.774 -5.579 1.00 92.31 88 ALA A N 1
ATOM 702 C CA . ALA A 1 88 ? -7.863 -6.228 -5.450 1.00 92.31 88 ALA A CA 1
ATOM 703 C C . ALA A 1 88 ? -8.476 -6.680 -4.115 1.00 92.31 88 ALA A C 1
ATOM 705 O O . ALA A 1 88 ? -9.378 -7.519 -4.114 1.00 92.31 88 ALA A O 1
ATOM 706 N N . LEU A 1 89 ? -8.065 -6.071 -2.997 1.00 95.81 89 LEU A N 1
ATOM 707 C CA . LEU A 1 89 ? -8.644 -6.336 -1.674 1.00 95.81 89 LEU A CA 1
ATOM 708 C C . LEU A 1 89 ? -10.150 -6.045 -1.649 1.00 95.81 89 LEU A C 1
ATOM 710 O O . LEU A 1 89 ? -10.928 -6.898 -1.221 1.00 95.81 89 LEU A O 1
ATOM 714 N N . ALA A 1 90 ? -10.573 -4.899 -2.191 1.00 94.25 90 ALA A N 1
ATOM 715 C CA . ALA A 1 90 ? -11.984 -4.525 -2.269 1.00 94.25 90 ALA A CA 1
ATOM 716 C C . ALA A 1 90 ? -12.813 -5.527 -3.096 1.00 94.25 90 ALA A C 1
ATOM 718 O O . ALA A 1 90 ? -13.886 -5.946 -2.664 1.00 94.25 90 ALA A O 1
ATOM 719 N N . ARG A 1 91 ? -12.306 -5.975 -4.255 1.00 94.94 91 ARG A N 1
ATOM 720 C CA . ARG A 1 91 ? -12.963 -7.000 -5.093 1.00 94.94 91 ARG A CA 1
ATOM 721 C C . ARG A 1 91 ? -13.093 -8.351 -4.390 1.00 94.94 91 ARG A C 1
ATOM 723 O O . ARG A 1 91 ? -14.051 -9.073 -4.641 1.00 94.94 91 ARG A O 1
ATOM 730 N N . LEU A 1 92 ? -12.150 -8.684 -3.512 1.00 95.44 92 LEU A N 1
ATOM 731 C CA . LEU A 1 92 ? -12.167 -9.897 -2.692 1.00 95.44 92 LEU A CA 1
ATOM 732 C C . LEU A 1 92 ? -12.998 -9.744 -1.404 1.00 95.44 92 LEU A C 1
ATOM 734 O O . LEU A 1 92 ? -13.002 -10.652 -0.571 1.00 95.44 92 LEU A O 1
ATOM 738 N N . GLY A 1 93 ? -13.675 -8.604 -1.214 1.00 95.94 93 GLY A N 1
ATOM 739 C CA . GLY A 1 93 ? -14.460 -8.312 -0.014 1.00 95.94 93 GLY A CA 1
ATOM 740 C C . GLY A 1 93 ? -13.613 -8.169 1.253 1.00 95.94 93 GLY A C 1
ATOM 741 O O . GLY A 1 93 ? -14.118 -8.386 2.354 1.00 95.94 93 GLY A O 1
ATOM 742 N N . LYS A 1 94 ? -12.319 -7.856 1.120 1.00 96.69 94 LYS A N 1
ATOM 743 C CA . LYS A 1 94 ? -11.406 -7.653 2.249 1.00 96.69 94 LYS A CA 1
ATOM 744 C C . LYS A 1 94 ? -11.477 -6.190 2.702 1.00 96.69 94 LYS A C 1
ATOM 746 O O . LYS A 1 94 ? -11.350 -5.309 1.849 1.00 96.69 94 LYS A O 1
ATOM 751 N N . PRO A 1 95 ? -11.646 -5.902 4.007 1.00 96.62 95 PRO A N 1
ATOM 752 C CA . PRO A 1 95 ? -11.630 -4.529 4.500 1.00 96.62 95 PRO A CA 1
ATOM 753 C C . PRO A 1 95 ? -10.270 -3.885 4.224 1.00 96.62 95 PRO A C 1
ATOM 755 O O . PRO A 1 95 ? -9.238 -4.395 4.664 1.00 96.62 95 PRO A O 1
ATOM 758 N N . ALA A 1 96 ? -10.265 -2.779 3.487 1.00 97.44 96 ALA A N 1
ATOM 759 C CA . ALA A 1 96 ? -9.048 -2.057 3.157 1.00 97.44 96 ALA A CA 1
ATOM 760 C C . ALA A 1 96 ? -9.293 -0.547 3.119 1.00 97.44 96 ALA A C 1
ATOM 762 O O . ALA A 1 96 ? -10.359 -0.095 2.699 1.00 97.44 96 ALA A O 1
ATOM 763 N N . VAL A 1 97 ? -8.282 0.224 3.512 1.00 98.12 97 VAL A N 1
ATOM 764 C CA . VAL A 1 97 ? -8.241 1.686 3.403 1.00 98.12 97 VAL A CA 1
ATOM 765 C C . VAL A 1 97 ? -6.968 2.083 2.666 1.00 98.12 97 VAL A C 1
ATOM 767 O O . VAL A 1 97 ? -5.907 1.512 2.903 1.00 98.12 97 VAL A O 1
ATOM 770 N N . LEU A 1 98 ? -7.075 3.065 1.769 1.00 97.88 98 LEU A N 1
ATOM 771 C CA . LEU A 1 98 ? -5.947 3.629 1.034 1.00 97.88 98 LEU A CA 1
ATOM 772 C C . LEU A 1 98 ? -5.826 5.132 1.314 1.00 97.88 98 LEU A C 1
ATOM 774 O O . LEU A 1 98 ? -6.704 5.911 0.946 1.00 97.88 98 LEU A O 1
ATOM 778 N N . LEU A 1 99 ? -4.707 5.534 1.912 1.00 97.69 99 LEU A N 1
ATOM 779 C CA . LEU A 1 99 ? -4.308 6.922 2.121 1.00 97.69 99 LEU A CA 1
ATOM 780 C C . LEU A 1 99 ? -3.355 7.349 0.997 1.00 97.69 99 LEU A C 1
ATOM 782 O O . LEU A 1 99 ? -2.278 6.776 0.833 1.00 97.69 99 LEU A O 1
ATOM 786 N N . LYS A 1 100 ? -3.735 8.361 0.211 1.00 96.25 100 LYS A N 1
ATOM 787 C CA . LYS A 1 100 ? -2.891 8.912 -0.862 1.00 96.25 100 LYS A CA 1
ATOM 788 C C . LYS A 1 100 ? -2.511 10.352 -0.556 1.00 96.25 100 LYS A C 1
ATOM 790 O O . LYS A 1 100 ? -3.382 11.218 -0.496 1.00 96.25 100 LYS A O 1
ATOM 795 N N . TYR A 1 101 ? -1.215 10.619 -0.446 1.00 96.38 101 TYR A N 1
ATOM 796 C CA . TYR A 1 101 ? -0.694 11.944 -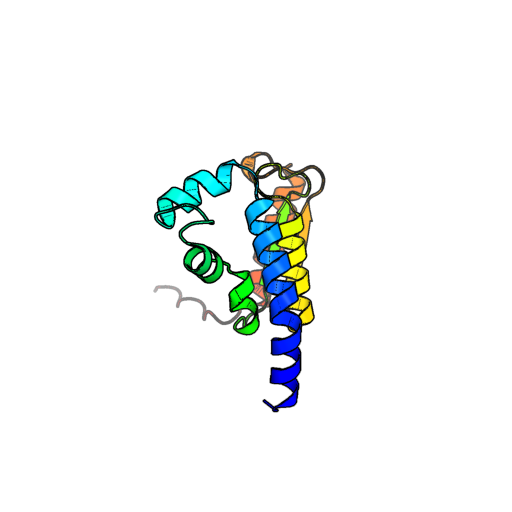0.118 1.00 96.38 101 TYR A CA 1
ATOM 797 C C . TYR A 1 101 ? -0.241 12.677 -1.381 1.00 96.38 101 TYR A C 1
ATOM 799 O O . TYR A 1 101 ? 0.698 12.268 -2.058 1.00 96.38 101 TYR A O 1
ATOM 807 N N . ARG A 1 102 ? -0.928 13.763 -1.743 1.00 94.50 102 ARG A N 1
ATOM 808 C CA . ARG A 1 102 ? -0.665 14.498 -2.991 1.00 94.50 102 ARG A CA 1
ATOM 809 C C . ARG A 1 102 ? 0.693 15.205 -2.963 1.00 94.50 102 ARG A C 1
ATOM 811 O O . ARG A 1 102 ? 1.007 15.880 -1.993 1.00 94.50 102 ARG A O 1
ATOM 818 N N . GLY A 1 103 ? 1.437 15.139 -4.071 1.00 92.94 103 GLY A N 1
ATOM 819 C CA . GLY A 1 103 ? 2.691 15.892 -4.243 1.00 92.94 103 GLY A CA 1
ATOM 820 C C . GLY A 1 103 ? 3.870 15.333 -3.447 1.00 92.94 103 GLY A C 1
ATOM 821 O O . GLY A 1 103 ? 4.857 16.030 -3.248 1.00 92.94 103 GLY A O 1
ATOM 822 N N . VAL A 1 104 ? 3.746 14.095 -2.980 1.00 93.06 104 VAL A N 1
ATOM 823 C CA . VAL A 1 104 ? 4.700 13.436 -2.099 1.00 93.06 104 VAL A CA 1
ATOM 824 C C . VAL A 1 104 ? 5.377 12.279 -2.829 1.00 93.06 104 VAL A C 1
ATOM 826 O O . VAL A 1 104 ? 4.680 11.466 -3.434 1.00 93.06 104 VAL A O 1
ATOM 829 N N . ASP A 1 105 ? 6.709 12.229 -2.769 1.00 92.12 105 ASP A N 1
ATOM 830 C CA . ASP A 1 105 ? 7.549 11.166 -3.343 1.00 92.12 105 ASP A CA 1
ATOM 831 C C . ASP A 1 105 ? 7.748 10.001 -2.335 1.00 92.12 105 ASP A C 1
ATOM 833 O O . ASP A 1 105 ? 7.068 9.915 -1.310 1.00 92.12 105 ASP A O 1
ATOM 837 N N . HIS A 1 106 ? 8.690 9.101 -2.611 1.00 89.56 106 HIS A N 1
ATOM 838 C CA . HIS A 1 106 ? 8.905 7.841 -1.891 1.00 89.56 106 HIS A CA 1
ATOM 839 C C . HIS A 1 106 ? 9.273 7.963 -0.398 1.00 89.56 106 HIS A C 1
ATOM 841 O O . HIS A 1 106 ? 8.821 7.181 0.438 1.00 89.56 106 HIS A O 1
ATOM 847 N N . GLY A 1 107 ? 10.149 8.906 -0.038 1.00 84.06 107 GLY A N 1
ATOM 848 C CA . GLY A 1 107 ? 10.786 8.940 1.281 1.00 84.06 107 GLY A CA 1
ATOM 849 C C . GLY A 1 107 ? 9.977 9.703 2.325 1.00 84.06 107 GLY A C 1
ATOM 850 O O . GLY A 1 107 ? 9.865 10.918 2.221 1.00 84.06 107 GLY A O 1
ATOM 851 N N . LEU A 1 108 ? 9.510 9.025 3.384 1.00 82.75 108 LEU A N 1
ATOM 852 C CA . LEU A 1 108 ? 8.750 9.640 4.491 1.00 82.75 108 LEU A CA 1
ATOM 853 C C . LEU A 1 108 ? 9.434 10.868 5.114 1.00 82.75 108 LEU A C 1
ATOM 855 O O . LEU A 1 108 ? 8.745 11.749 5.613 1.00 82.75 108 LEU A O 1
ATOM 859 N N . PHE A 1 109 ? 10.768 10.948 5.095 1.00 83.25 109 PHE A N 1
ATOM 860 C CA . PHE A 1 109 ? 11.513 12.090 5.639 1.00 83.25 109 PHE A CA 1
ATOM 861 C C . PHE A 1 109 ? 11.260 13.398 4.884 1.00 83.25 109 PHE A C 1
ATOM 863 O O . PHE A 1 109 ? 11.210 14.454 5.510 1.00 83.25 109 PHE A O 1
ATOM 870 N N . ASP A 1 110 ? 11.043 13.317 3.572 1.00 84.94 110 ASP A N 1
ATOM 871 C CA . ASP A 1 110 ? 10.829 14.479 2.706 1.00 84.94 110 ASP A CA 1
ATOM 872 C C . ASP A 1 110 ? 9.354 14.905 2.663 1.00 84.94 110 ASP A C 1
ATOM 874 O O . ASP A 1 110 ? 8.978 15.861 1.982 1.00 84.94 110 ASP A O 1
ATOM 878 N N . TRP A 1 111 ? 8.485 14.191 3.384 1.00 91.62 111 TRP A N 1
ATOM 879 C CA . TRP A 1 111 ? 7.069 14.516 3.440 1.00 91.62 111 TRP A CA 1
ATOM 880 C C . TRP A 1 111 ? 6.855 15.803 4.251 1.00 91.62 111 TRP A C 1
ATOM 882 O O . TRP A 1 111 ? 7.439 15.956 5.334 1.00 91.62 111 TRP A O 1
ATOM 892 N N . PRO A 1 112 ? 5.956 16.701 3.800 1.00 94.25 112 PRO A N 1
ATOM 893 C CA . PRO A 1 112 ? 5.551 17.860 4.587 1.00 94.25 112 PRO A CA 1
ATOM 894 C C . PRO A 1 112 ? 5.089 17.451 5.991 1.00 94.25 112 PRO A C 1
ATOM 896 O O . PRO A 1 112 ? 4.398 16.439 6.141 1.00 94.25 112 PRO A O 1
ATOM 899 N N . ASP A 1 113 ? 5.412 18.253 7.011 1.00 91.94 113 ASP A N 1
ATOM 900 C CA . ASP A 1 113 ? 5.095 17.945 8.417 1.00 91.94 113 ASP A CA 1
ATOM 901 C C . ASP A 1 113 ? 3.617 17.603 8.628 1.00 91.94 113 ASP A C 1
ATOM 903 O O . ASP A 1 113 ? 3.299 16.644 9.326 1.00 91.94 113 ASP A O 1
ATOM 907 N N . GLY A 1 114 ? 2.711 18.323 7.959 1.00 95.56 114 GLY A N 1
ATOM 908 C CA . GLY A 1 114 ? 1.274 18.052 8.032 1.00 95.56 114 GLY A CA 1
ATOM 909 C C . GLY A 1 114 ? 0.878 16.674 7.494 1.00 95.56 114 GLY A C 1
ATOM 910 O O . GLY A 1 114 ? 0.038 16.007 8.090 1.00 95.56 114 GLY A O 1
ATOM 911 N N . HIS A 1 115 ? 1.506 16.206 6.410 1.00 96.00 115 HIS A N 1
ATOM 912 C CA . HIS A 1 115 ? 1.251 14.864 5.875 1.00 96.00 115 HIS A CA 1
ATOM 913 C C . HIS A 1 115 ? 1.810 13.778 6.793 1.00 96.00 115 HIS A C 1
ATOM 915 O O . HIS A 1 115 ? 1.161 12.754 6.990 1.00 96.00 115 HIS A O 1
ATOM 921 N N . ARG A 1 116 ? 2.989 14.005 7.386 1.00 94.69 116 ARG A N 1
ATOM 922 C CA . ARG A 1 116 ? 3.554 13.079 8.374 1.00 94.69 116 ARG A CA 1
ATOM 923 C C . ARG A 1 116 ? 2.671 12.984 9.609 1.00 94.69 116 ARG A C 1
ATOM 925 O O . ARG A 1 116 ? 2.381 11.882 10.054 1.00 94.69 116 ARG A O 1
ATOM 932 N N . LEU A 1 117 ? 2.234 14.121 10.146 1.00 96.19 117 LEU A N 1
ATOM 933 C CA . LEU A 1 117 ? 1.371 14.164 11.321 1.00 96.19 117 LEU A CA 1
ATOM 934 C C . LEU A 1 117 ? 0.031 13.462 11.068 1.00 96.19 117 LEU A C 1
ATOM 936 O O . LEU A 1 117 ? -0.387 12.662 11.900 1.00 96.19 117 LEU A O 1
ATOM 940 N N . ASP A 1 118 ? -0.611 13.704 9.921 1.00 97.31 118 ASP A N 1
ATOM 941 C CA . ASP A 1 118 ? -1.838 12.994 9.532 1.00 97.31 118 ASP A CA 1
ATOM 942 C C . ASP A 1 118 ? -1.602 11.480 9.411 1.00 97.31 118 ASP A C 1
ATOM 944 O O . ASP A 1 118 ? -2.359 10.706 9.996 1.00 97.31 118 ASP A O 1
ATOM 948 N N . LEU A 1 119 ? -0.524 11.048 8.740 1.00 96.38 119 LEU A N 1
ATOM 949 C CA . LEU A 1 119 ? -0.190 9.625 8.623 1.00 96.38 119 LEU A CA 1
ATOM 950 C C . LEU A 1 119 ? 0.001 8.975 9.997 1.00 96.38 119 LEU A C 1
ATOM 952 O O . LEU A 1 119 ? -0.583 7.926 10.262 1.00 96.38 119 LEU A O 1
ATOM 956 N N . TRP A 1 120 ? 0.792 9.592 10.877 1.00 95.88 120 TRP A N 1
ATOM 957 C CA . TRP A 1 120 ? 1.022 9.075 12.227 1.00 95.88 120 TRP A CA 1
ATOM 958 C C . TRP A 1 120 ? -0.264 9.009 13.045 1.00 95.88 120 TRP A C 1
ATOM 960 O O . TRP A 1 120 ? -0.501 8.010 13.718 1.00 95.88 120 TRP A O 1
ATOM 970 N N . THR A 1 121 ? -1.113 10.031 12.942 1.00 97.69 121 THR A N 1
ATOM 971 C CA . THR A 1 121 ? -2.408 10.073 13.632 1.00 97.69 121 THR A CA 1
ATOM 972 C C . THR A 1 121 ? -3.294 8.915 13.176 1.00 97.69 121 THR A C 1
ATOM 974 O O . THR A 1 121 ? -3.727 8.112 13.998 1.00 97.69 121 THR A O 1
ATOM 977 N N . ARG A 1 122 ? -3.461 8.742 11.860 1.00 97.25 122 ARG A N 1
ATOM 978 C CA . ARG A 1 122 ? -4.268 7.658 11.279 1.00 97.25 122 ARG A CA 1
ATOM 979 C C . ARG A 1 122 ? -3.706 6.273 11.567 1.00 97.25 122 ARG A C 1
ATOM 981 O O . ARG A 1 122 ? -4.476 5.332 11.711 1.00 97.25 122 ARG A O 1
ATOM 988 N N . LEU A 1 123 ? -2.382 6.123 11.638 1.00 96.00 123 LEU A N 1
ATOM 989 C CA . LEU A 1 123 ? -1.747 4.860 12.022 1.00 96.00 123 LEU A CA 1
ATOM 990 C C . LEU A 1 123 ? -2.087 4.487 13.467 1.00 96.00 123 LEU A C 1
ATOM 992 O O . LEU A 1 123 ? -2.452 3.341 13.722 1.00 96.00 123 LEU A O 1
ATOM 996 N N . VAL A 1 124 ? -1.990 5.439 14.400 1.00 95.81 124 VAL A N 1
ATOM 997 C CA . VAL A 1 124 ? -2.362 5.213 15.804 1.00 95.81 124 VAL A CA 1
ATOM 998 C C . VAL A 1 124 ? -3.846 4.874 15.909 1.00 95.81 124 VAL A C 1
ATOM 1000 O O . VAL A 1 124 ? -4.176 3.838 16.478 1.00 95.81 124 VAL A O 1
ATOM 1003 N N . GLU A 1 125 ? -4.724 5.669 15.293 1.00 95.38 125 GLU A N 1
ATOM 1004 C CA . GLU A 1 125 ? -6.171 5.410 15.257 1.00 95.38 125 GLU A CA 1
ATOM 1005 C C . GLU A 1 125 ? -6.489 4.021 14.684 1.00 95.38 125 GLU A C 1
ATOM 1007 O O . GLU A 1 125 ? -7.271 3.269 15.265 1.00 95.38 125 GLU A O 1
ATOM 1012 N N . TRP A 1 126 ? -5.828 3.639 13.586 1.00 95.88 126 TRP A N 1
ATOM 1013 C CA . TRP A 1 126 ? -6.003 2.331 12.961 1.00 95.88 126 TRP A CA 1
ATOM 1014 C C . TRP A 1 126 ? -5.640 1.188 13.907 1.00 95.88 126 TRP A C 1
ATOM 1016 O O . TRP A 1 126 ? -6.382 0.210 14.015 1.00 95.88 126 TRP A O 1
ATOM 1026 N N . PHE A 1 127 ? -4.508 1.297 14.606 1.00 94.56 127 PHE A N 1
ATOM 1027 C CA . PHE A 1 127 ? -4.101 0.290 15.580 1.00 94.56 127 PHE A CA 1
ATOM 1028 C C . PHE A 1 127 ? -4.998 0.282 16.818 1.00 94.56 127 PHE A C 1
ATOM 1030 O O . PHE A 1 127 ? -5.324 -0.797 17.307 1.00 94.56 127 PHE A O 1
ATOM 1037 N N . GLU A 1 128 ? -5.448 1.434 17.311 1.00 92.94 128 GLU A N 1
ATOM 1038 C CA . GLU A 1 128 ? -6.407 1.490 18.418 1.00 92.94 128 GLU A CA 1
ATOM 1039 C C . GLU A 1 128 ? -7.740 0.821 18.068 1.00 92.94 128 GLU A C 1
ATOM 1041 O O . GLU A 1 128 ? -8.322 0.131 18.906 1.00 92.94 128 GLU A O 1
ATOM 1046 N N . GLU A 1 129 ? -8.216 0.988 16.836 1.00 91.81 129 GLU A N 1
ATOM 1047 C CA . GLU A 1 129 ? -9.441 0.356 16.351 1.00 91.81 129 GLU A CA 1
ATOM 1048 C C . GLU A 1 129 ? -9.283 -1.167 16.200 1.00 91.81 129 GLU A C 1
ATOM 1050 O O . GLU A 1 129 ? -10.183 -1.924 16.566 1.00 91.81 129 GLU A O 1
ATOM 1055 N N . HIS A 1 130 ? -8.129 -1.634 15.710 1.00 91.50 130 HIS A N 1
ATOM 1056 C CA . HIS A 1 130 ? -7.963 -3.019 15.252 1.00 91.50 130 HIS A CA 1
ATOM 1057 C C . HIS A 1 130 ? -7.124 -3.928 16.167 1.00 91.50 130 HIS A C 1
ATOM 1059 O O . HIS A 1 130 ? -7.169 -5.147 15.999 1.00 91.50 130 HIS A O 1
ATOM 1065 N N . LEU A 1 131 ? -6.364 -3.385 17.127 1.00 86.88 131 LEU A N 1
ATOM 1066 C CA . LEU A 1 131 ? -5.473 -4.145 18.023 1.00 86.88 131 LEU A CA 1
ATOM 1067 C C . LEU A 1 131 ? -5.870 -4.104 19.505 1.00 86.88 131 LEU A C 1
ATOM 1069 O O . LEU A 1 131 ? -5.098 -4.577 20.340 1.00 86.88 131 LEU A O 1
ATOM 1073 N N . ARG A 1 132 ? -7.047 -3.578 19.875 1.00 67.12 132 ARG A N 1
ATOM 1074 C CA . ARG A 1 132 ? -7.531 -3.548 21.274 1.00 67.12 132 ARG A CA 1
ATOM 1075 C C . ARG A 1 132 ? -7.842 -4.952 21.831 1.00 67.12 132 ARG A C 1
ATOM 1077 O O . ARG A 1 132 ? -8.995 -5.289 22.069 1.00 67.12 132 ARG A O 1
ATOM 1084 N N . GLN A 1 133 ? -6.800 -5.758 22.054 1.00 59.03 133 GLN A N 1
ATOM 1085 C CA . GLN A 1 133 ? -6.767 -7.006 22.831 1.00 59.03 133 GLN A CA 1
ATOM 1086 C C . GLN A 1 133 ? -5.369 -7.315 23.414 1.00 59.03 133 GLN A C 1
ATOM 1088 O O . GLN A 1 133 ? -5.031 -8.476 23.622 1.00 59.03 133 GLN A O 1
ATOM 1093 N N . VAL A 1 134 ? -4.539 -6.313 23.717 1.00 54.22 134 VAL A N 1
ATOM 1094 C CA . VAL A 1 134 ? -3.388 -6.539 24.609 1.00 54.22 134 VAL A CA 1
ATOM 1095 C C . VAL A 1 134 ? -3.841 -6.151 26.018 1.00 54.22 134 VAL A C 1
ATOM 1097 O O . VAL A 1 134 ? -4.079 -4.964 26.250 1.00 54.22 134 VAL A O 1
ATOM 1100 N N . PRO A 1 135 ? -4.028 -7.103 26.957 1.00 55.16 135 PRO A N 1
ATOM 1101 C CA . PRO A 1 135 ? -4.189 -6.754 28.362 1.00 55.16 135 PRO A CA 1
ATOM 1102 C C . PRO A 1 135 ? -3.007 -5.871 28.745 1.00 55.16 135 PRO A C 1
ATOM 1104 O O . PRO A 1 135 ? -1.869 -6.208 28.410 1.00 55.16 135 PRO A O 1
ATOM 1107 N N . ALA A 1 136 ? -3.270 -4.740 29.399 1.00 58.75 136 ALA A N 1
ATOM 1108 C CA . ALA A 1 136 ? -2.201 -3.909 29.930 1.00 58.75 136 ALA A CA 1
ATOM 1109 C C . ALA A 1 136 ? -1.232 -4.816 30.701 1.00 58.75 136 ALA A C 1
ATOM 1111 O O . ALA A 1 136 ? -1.674 -5.614 31.535 1.00 58.75 136 ALA A O 1
ATOM 1112 N N . ALA A 1 137 ? 0.062 -4.746 30.373 1.00 60.34 137 ALA A N 1
ATOM 1113 C CA . ALA A 1 137 ? 1.077 -5.444 31.148 1.00 60.34 137 ALA A CA 1
ATOM 1114 C C . ALA A 1 137 ? 0.843 -5.094 32.627 1.00 60.34 137 ALA A C 1
ATOM 1116 O O . ALA A 1 137 ? 0.614 -3.912 32.914 1.00 60.34 137 ALA A O 1
ATOM 1117 N N . PRO A 1 138 ? 0.816 -6.079 33.546 1.00 57.62 138 PRO A N 1
ATOM 1118 C CA . PRO A 1 138 ? 0.611 -5.779 34.953 1.00 57.62 138 PRO A CA 1
ATOM 1119 C C . PRO A 1 138 ? 1.652 -4.739 35.359 1.00 57.62 138 PRO A C 1
ATOM 1121 O O . PRO A 1 138 ? 2.841 -4.910 35.077 1.00 57.62 138 PRO A O 1
ATOM 1124 N N . ALA A 1 139 ? 1.185 -3.626 35.929 1.00 59.41 139 ALA A N 1
ATOM 1125 C CA . ALA A 1 139 ? 2.067 -2.608 36.470 1.00 59.41 139 ALA A CA 1
ATOM 1126 C C . ALA A 1 139 ? 2.992 -3.313 37.466 1.00 59.41 139 ALA A C 1
ATOM 1128 O O . ALA A 1 139 ? 2.505 -3.942 38.403 1.00 59.41 139 ALA A O 1
ATOM 1129 N N . GLY A 1 140 ? 4.296 -3.303 37.184 1.00 64.00 140 GLY A N 1
ATOM 1130 C CA . GLY A 1 140 ? 5.284 -3.914 38.063 1.00 64.00 140 GLY A CA 1
ATOM 1131 C C . GLY A 1 140 ? 5.182 -3.303 39.458 1.00 64.00 140 GLY A C 1
ATOM 1132 O O . GLY A 1 140 ? 5.112 -2.077 39.576 1.00 64.00 140 GLY A O 1
ATOM 1133 N N . GLU A 1 141 ? 5.120 -4.173 40.465 1.00 48.38 141 GLU A N 1
ATOM 1134 C CA . GLU A 1 141 ? 5.267 -3.838 41.888 1.00 48.38 141 GLU A CA 1
ATOM 1135 C C . GLU A 1 141 ? 6.693 -3.378 42.218 1.00 48.38 141 GLU A C 1
ATOM 1137 O O . GLU A 1 141 ? 7.652 -3.909 41.604 1.00 48.38 141 GLU A O 1
#

Secondary structure (DSSP, 8-state):
--HHHHHHHHHHHHHHHHHHHHHHHHS-HHHHHHHHHHHTS-TTTSHHHHHHH-SGGGGGG--S-EEEEEETT-SSS-HHHHHHHHHHHHHTT--EEEEEETT--S-GGGS-HHHHHHHHHHHHHHHHHH----PPPPPP-

Radius of gyration: 18.48 Å; Cα contacts (8 Å, |Δi|>4): 118; chains: 1; bounding box: 39×42×60 Å

Mean predicted aligned error: 9.89 Å

Foldseek 3Di:
DDPVVVVVVVVCVVVLLVVLVCLVVVQDPVVQVVVCVVQVHHCVVRVVSSVVPDPLNCLLVDDAEEEAEDECPAPRRHCVVVVVSQVSNVVSVHHYDYHYHYPDYDDLVPDDPVVNVVVVVVVVVVCVVGVPPDDPDPDDD

Solvent-accessible surface area (backbone atoms only — not comparable to full-atom values): 8527 Å² total; per-residue (Å²): 136,62,77,67,64,56,56,55,50,65,68,44,47,66,56,51,53,49,52,51,50,50,46,60,74,62,41,35,80,69,55,50,62,56,45,27,67,72,70,72,43,49,68,89,79,36,44,67,60,54,56,68,70,36,68,77,78,50,51,88,72,59,87,65,76,41,84,44,77,45,27,60,49,17,80,64,58,52,44,65,58,59,51,48,51,48,52,51,33,50,76,71,71,38,57,66,47,78,47,73,39,80,85,23,46,77,55,77,86,78,42,55,69,69,60,47,53,50,52,53,50,53,51,52,52,51,44,61,74,74,55,81,77,70,76,75,74,78,80,81,130

pLDDT: mean 79.35, std 18.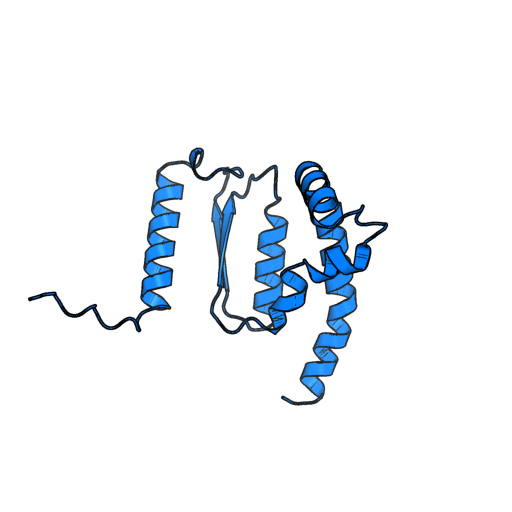77, range [38.09, 98.12]

Nearest PDB structures (foldseek):
  7y4g-assembly1_A  TM=9.445E-01  e=1.515E-05  Bacteroides thetaiotaomicron
  7ep9-assembly1_C  TM=9.066E-01  e=7.585E-05  Fusobacterium nucleatum
  4hxf-assembly1_B  TM=8.349E-01  e=8.090E-05  Pyrococcus horikoshii OT3
  6ikg-assembly1_C  TM=9.054E-01  e=1.753E-04  Deinococcus radiodurans R1 = ATCC 13939 = DSM 20539
  5aob-assembly1_A  TM=6.083E-01  e=1.211E-03  Thermogutta terrifontis

Sequence (141 aa):
MTAEANAGLAKMLPALMADEWLHYVSAGNQSMFLEERTLDGSPWERRERFLENSALRHFDRVKTPVLIFHGAADRRVTVDQSESAYRALARLGKPAVLLKYRGVDHGLFDWPDGHRLDLWTRLVEWFEEHLRQVPAAPAGE